Protein AF-A0A848LTY4-F1 (afdb_monomer_lite)

Secondary structure (DSSP, 8-state):
--HHHHHHHHHHHTSS-TTSTTTTBTTB----HHHHHHHHHHHHHHHHHHTSSS--HHHHHHHHHHHHHHHHHHTSTT-HHHHTT-S-HHHHHHHHHHHHHHHHHHHHHHHT--HHHHTTTS---

pLDDT: mean 94.86, std 8.05, range [42.72, 98.81]

Organism: NCBI:txid394095

Radius of gyration: 14.05 Å; chains: 1; bounding box: 31×25×38 Å

Foldseek 3Di:
DALVVLLVLLLQLLDLDCLHVLVCVVVPPADDVVNLVSNVVSLLNNLVQLLDPDHDPSSVVSLCSNLVVLCQQQPDDCHVCVVVVNDDPVRNVVSVLSSVLSVQLSVCSNVVVDNCRSCVSVDDD

Structure (mmCIF, N/CA/C/O backbone):
data_AF-A0A848LTY4-F1
#
_entry.id   AF-A0A848LTY4-F1
#
loop_
_atom_site.group_PDB
_atom_site.id
_atom_site.type_symbol
_atom_site.label_atom_id
_atom_site.label_alt_id
_atom_site.label_comp_id
_atom_site.label_asym_id
_atom_site.label_entity_id
_atom_site.label_seq_id
_atom_site.pdbx_PDB_ins_code
_atom_site.Cartn_x
_atom_site.Cartn_y
_atom_site.Cartn_z
_atom_site.occupancy
_atom_site.B_iso_or_equiv
_atom_site.auth_seq_id
_atom_site.auth_comp_id
_atom_site.auth_asym_id
_atom_site.auth_atom_id
_atom_site.pdbx_PDB_model_num
ATOM 1 N N . MET A 1 1 ? 1.637 8.140 13.873 1.00 94.00 1 MET A N 1
ATOM 2 C CA . MET A 1 1 ? 0.445 8.305 13.032 1.00 94.00 1 MET A CA 1
ATOM 3 C C . MET A 1 1 ? -0.729 7.741 13.805 1.00 94.00 1 MET A C 1
ATOM 5 O O . MET A 1 1 ? -0.613 6.615 14.281 1.00 94.00 1 MET A O 1
ATOM 9 N N . SER A 1 2 ? -1.774 8.538 14.030 1.00 98.25 2 SER A N 1
ATOM 10 C CA . SER A 1 2 ? -3.039 8.038 14.579 1.00 98.25 2 SER A CA 1
ATOM 11 C C . SER A 1 2 ? -3.744 7.132 13.559 1.00 98.25 2 SER A C 1
ATOM 13 O O . SER A 1 2 ? -3.403 7.182 12.374 1.00 98.25 2 SER A O 1
ATOM 15 N N . PRO A 1 3 ? -4.728 6.314 13.969 1.00 98.31 3 PRO A N 1
ATOM 16 C CA . PRO A 1 3 ? -5.482 5.501 13.019 1.00 98.31 3 PRO A CA 1
ATOM 17 C C . PRO A 1 3 ? -6.210 6.332 11.948 1.00 98.31 3 PRO A C 1
ATOM 19 O O . PRO A 1 3 ? -6.267 5.931 10.789 1.00 98.31 3 PRO A O 1
ATOM 22 N N . GLU A 1 4 ? -6.717 7.517 12.292 1.00 98.25 4 GLU A N 1
ATOM 23 C CA . GLU A 1 4 ? -7.386 8.422 11.349 1.00 98.25 4 GLU A CA 1
ATOM 24 C C . GLU A 1 4 ? -6.403 9.011 10.329 1.00 98.25 4 GLU A C 1
ATOM 26 O O . GLU A 1 4 ? -6.659 8.953 9.127 1.00 98.25 4 GLU A O 1
ATOM 31 N N . GLU A 1 5 ? -5.241 9.489 10.790 1.00 98.56 5 GLU A N 1
ATOM 32 C CA . GLU A 1 5 ? -4.144 9.927 9.914 1.00 98.56 5 GLU A CA 1
ATOM 33 C C . GLU A 1 5 ? -3.689 8.782 8.991 1.00 98.56 5 GLU A C 1
ATOM 35 O O . GLU A 1 5 ? -3.359 9.002 7.826 1.00 98.56 5 GLU A O 1
ATOM 40 N N . ALA A 1 6 ? -3.716 7.542 9.488 1.00 98.69 6 ALA A N 1
ATOM 41 C CA . ALA A 1 6 ? -3.388 6.353 8.713 1.00 98.69 6 ALA A CA 1
ATOM 42 C C . ALA A 1 6 ? -4.401 6.069 7.606 1.00 98.69 6 ALA A C 1
ATOM 44 O O . ALA A 1 6 ? -4.013 5.762 6.478 1.00 98.69 6 ALA A O 1
ATOM 45 N N . ALA A 1 7 ? -5.693 6.218 7.894 1.00 98.62 7 ALA A N 1
ATOM 46 C CA . ALA A 1 7 ? -6.737 6.072 6.891 1.00 98.62 7 ALA A CA 1
ATOM 47 C C . ALA A 1 7 ? -6.626 7.136 5.790 1.00 98.62 7 ALA A C 1
ATOM 49 O O . ALA A 1 7 ? -6.771 6.812 4.609 1.00 98.62 7 ALA A O 1
ATOM 50 N N . GLU A 1 8 ? -6.328 8.386 6.152 1.00 98.56 8 GLU A N 1
ATOM 51 C CA . GLU A 1 8 ? -6.043 9.450 5.183 1.00 98.56 8 GLU A CA 1
ATOM 52 C C . GLU A 1 8 ? -4.789 9.134 4.359 1.00 98.56 8 GLU A C 1
ATOM 54 O O . GLU A 1 8 ? -4.780 9.326 3.140 1.00 98.56 8 GLU A O 1
ATOM 59 N N . ARG A 1 9 ? -3.746 8.573 4.985 1.00 98.75 9 ARG A N 1
ATOM 60 C CA . ARG A 1 9 ? -2.518 8.186 4.285 1.00 98.75 9 ARG A CA 1
ATOM 61 C C . ARG A 1 9 ? -2.742 7.045 3.292 1.00 98.75 9 ARG A C 1
ATOM 63 O O . ARG A 1 9 ? -2.235 7.104 2.175 1.00 98.75 9 ARG A O 1
ATOM 70 N N . ILE A 1 10 ? -3.547 6.044 3.640 1.00 98.81 10 ILE A N 1
ATOM 71 C CA . ILE A 1 10 ? -3.951 4.974 2.713 1.00 98.81 10 ILE A CA 1
ATOM 72 C C . ILE A 1 10 ? -4.741 5.555 1.532 1.00 98.81 10 ILE A C 1
ATOM 74 O O . ILE A 1 10 ? -4.482 5.194 0.383 1.00 98.81 10 ILE A O 1
ATOM 78 N N . GLN A 1 11 ? -5.664 6.488 1.785 1.00 98.69 11 GLN A N 1
ATOM 79 C CA . GLN A 1 11 ? -6.404 7.175 0.720 1.00 98.69 11 GLN A CA 1
ATOM 80 C C . GLN A 1 11 ? -5.477 7.979 -0.198 1.00 98.69 11 GLN A C 1
ATOM 82 O O . GLN A 1 11 ? -5.634 7.916 -1.416 1.00 98.69 11 GLN A O 1
ATOM 87 N N . PHE A 1 12 ? -4.470 8.653 0.361 1.00 98.69 12 PHE A N 1
ATOM 88 C CA . PHE A 1 12 ? -3.415 9.300 -0.415 1.00 98.69 12 PHE A CA 1
ATOM 89 C C . PHE A 1 12 ? 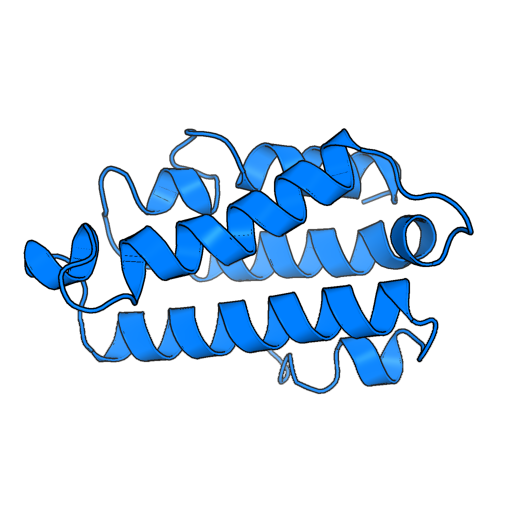-2.679 8.299 -1.318 1.00 98.69 12 PHE A C 1
ATOM 91 O O . PHE A 1 12 ? -2.504 8.567 -2.500 1.00 98.69 12 PHE A O 1
ATOM 98 N N . HIS A 1 13 ? -2.318 7.108 -0.825 1.00 98.75 13 HIS A N 1
ATOM 99 C CA . HIS A 1 13 ? -1.659 6.085 -1.650 1.00 98.75 13 HIS A CA 1
ATOM 100 C C . HIS A 1 13 ? -2.528 5.534 -2.793 1.00 98.75 13 HIS A C 1
ATOM 102 O O . HIS A 1 13 ? -1.980 5.000 -3.762 1.00 98.75 13 HIS A O 1
ATOM 108 N N . ALA A 1 14 ? -3.852 5.684 -2.709 1.00 98.50 14 ALA A N 1
ATOM 109 C CA . ALA A 1 14 ? -4.786 5.382 -3.791 1.00 98.50 14 ALA A CA 1
ATOM 110 C C . ALA A 1 14 ? -4.954 6.541 -4.804 1.00 98.50 14 ALA A C 1
ATOM 112 O O . ALA A 1 14 ? -5.668 6.389 -5.798 1.00 98.50 14 ALA A O 1
ATOM 113 N N . GLY A 1 15 ? -4.318 7.688 -4.558 1.00 97.62 15 GLY A N 1
ATOM 114 C CA . GLY A 1 15 ? -4.361 8.884 -5.394 1.00 97.62 15 GLY A CA 1
ATOM 115 C C . GLY A 1 15 ? -3.346 8.900 -6.550 1.00 97.62 15 GLY A C 1
ATOM 116 O O . GLY A 1 15 ? -2.535 7.978 -6.703 1.00 97.62 15 GLY A O 1
ATOM 117 N N . PRO A 1 16 ? -3.417 9.932 -7.415 1.00 96.38 16 PRO A N 1
ATOM 118 C CA . PRO A 1 16 ? -2.555 10.089 -8.588 1.00 96.38 16 PRO A CA 1
ATOM 119 C C . PRO A 1 16 ? -1.183 10.720 -8.296 1.00 96.38 16 PRO A C 1
ATOM 121 O O . PRO A 1 16 ? -0.380 10.852 -9.217 1.00 96.38 16 PRO A O 1
ATOM 124 N N . GLU A 1 17 ? -0.918 11.169 -7.071 1.00 97.50 17 GLU A N 1
ATOM 125 C CA . GLU A 1 17 ? 0.306 11.881 -6.705 1.00 97.50 17 GLU A CA 1
ATOM 126 C C . GLU A 1 17 ? 1.533 10.991 -6.905 1.00 97.50 17 GLU A C 1
ATOM 128 O O . GLU A 1 17 ? 1.534 9.827 -6.519 1.00 97.50 17 GLU A O 1
ATOM 133 N N . SER A 1 18 ? 2.617 11.520 -7.473 1.00 94.38 18 SER A N 1
ATOM 134 C CA . SER A 1 18 ? 3.813 10.717 -7.762 1.00 94.38 18 SER A CA 1
ATOM 135 C C . SER A 1 18 ? 4.367 10.003 -6.534 1.00 94.38 18 SER A C 1
ATOM 137 O O . SER A 1 18 ? 4.909 8.911 -6.667 1.00 94.38 18 SER A O 1
ATOM 139 N N . GLU A 1 19 ? 4.206 10.614 -5.361 1.00 96.44 19 GLU A N 1
ATOM 140 C CA . GLU A 1 19 ? 4.595 10.181 -4.026 1.00 96.44 19 GLU A CA 1
ATOM 141 C C . GLU A 1 19 ? 3.688 9.072 -3.459 1.00 96.44 19 GLU A C 1
ATOM 143 O O . GLU A 1 19 ? 4.104 8.377 -2.534 1.00 96.44 19 GLU A O 1
ATOM 148 N N . ALA A 1 20 ? 2.494 8.882 -4.025 1.00 98.12 20 ALA A N 1
ATOM 149 C CA . ALA A 1 20 ? 1.538 7.833 -3.688 1.00 98.12 20 ALA A CA 1
ATOM 150 C C . ALA A 1 20 ? 1.896 6.486 -4.341 1.00 98.12 20 ALA A C 1
ATOM 152 O O . ALA A 1 20 ? 2.644 6.418 -5.317 1.00 98.12 20 ALA A O 1
ATOM 153 N N . PHE A 1 21 ? 1.320 5.391 -3.831 1.00 98.56 21 PHE A N 1
ATOM 154 C CA . PHE A 1 21 ? 1.571 4.051 -4.374 1.00 98.56 21 PHE A CA 1
ATOM 155 C C . PHE A 1 21 ? 1.006 3.904 -5.790 1.00 98.56 21 PHE A C 1
ATOM 157 O O . PHE A 1 21 ? 1.721 3.490 -6.694 1.00 98.56 21 PHE A O 1
ATOM 164 N N . LEU A 1 22 ? -0.262 4.258 -6.017 1.00 98.12 22 LEU A N 1
ATOM 165 C CA . LEU A 1 22 ? -0.841 4.170 -7.359 1.00 98.12 22 LEU A CA 1
ATOM 166 C C . LEU A 1 22 ? -0.270 5.232 -8.302 1.00 98.12 22 LEU A C 1
ATOM 168 O O . LEU A 1 22 ? -0.040 4.941 -9.478 1.00 98.12 22 LEU A O 1
ATOM 172 N N . GLY A 1 23 ? 0.009 6.432 -7.795 1.00 97.44 23 GLY A N 1
ATOM 173 C CA . GLY A 1 23 ? 0.618 7.490 -8.592 1.00 97.44 23 GLY A CA 1
ATOM 174 C C . GLY A 1 23 ? 2.056 7.189 -9.030 1.00 97.44 23 GLY A C 1
ATOM 175 O O . GLY A 1 23 ? 2.403 7.504 -10.167 1.00 97.44 23 GLY A O 1
ATOM 176 N N . MET A 1 24 ? 2.874 6.468 -8.244 1.00 97.00 24 MET A N 1
ATOM 177 C CA . MET A 1 24 ? 4.225 6.074 -8.697 1.00 97.00 24 MET A CA 1
ATOM 178 C C . MET A 1 24 ? 4.207 5.114 -9.897 1.00 97.00 24 MET A C 1
ATOM 180 O O . MET A 1 24 ? 5.209 4.971 -10.598 1.00 97.00 24 MET A O 1
ATOM 184 N N . LEU A 1 25 ? 3.077 4.445 -10.148 1.00 96.62 25 LEU A N 1
ATOM 185 C CA . LEU A 1 25 ? 2.915 3.576 -11.310 1.00 96.62 25 LEU A CA 1
ATOM 186 C C . LEU A 1 25 ? 2.618 4.378 -12.591 1.00 96.62 25 LEU A C 1
ATOM 188 O O . LEU A 1 25 ? 2.618 3.792 -13.675 1.00 96.62 25 LEU A O 1
ATOM 192 N N . ARG A 1 26 ? 2.328 5.692 -12.502 1.00 90.75 26 ARG A N 1
ATOM 193 C CA . ARG A 1 26 ? 1.836 6.518 -13.624 1.00 90.75 26 ARG A CA 1
ATOM 194 C C . ARG A 1 26 ? 2.259 8.005 -13.535 1.00 90.75 26 ARG A C 1
ATOM 196 O O . ARG A 1 26 ? 1.550 8.790 -12.913 1.00 90.75 26 ARG A O 1
ATOM 203 N N . PRO A 1 27 ? 3.296 8.443 -14.281 1.00 91.44 27 PRO A N 1
ATOM 204 C CA . PRO A 1 27 ? 4.177 7.629 -15.119 1.00 91.44 27 PRO A CA 1
ATOM 205 C C . PRO A 1 27 ? 5.085 6.742 -14.265 1.00 91.44 27 PRO A C 1
ATOM 207 O O . PRO A 1 27 ? 5.516 7.141 -13.188 1.00 91.44 27 PRO A O 1
ATOM 210 N N . PHE A 1 28 ? 5.396 5.546 -14.763 1.00 95.94 28 PHE A N 1
ATOM 211 C CA . PHE A 1 28 ? 6.296 4.640 -14.058 1.00 95.94 28 PHE A CA 1
ATOM 212 C C . PHE A 1 28 ? 7.740 5.139 -14.135 1.00 95.94 28 PHE A C 1
ATOM 214 O O . PHE A 1 28 ? 8.274 5.337 -15.227 1.00 95.94 28 PHE A O 1
ATOM 221 N N . GLY A 1 29 ? 8.354 5.335 -12.968 1.00 93.75 29 GLY A N 1
ATOM 222 C CA . GLY A 1 29 ? 9.755 5.744 -12.813 1.00 93.75 29 GLY A CA 1
ATOM 223 C C . GLY A 1 29 ? 10.608 4.746 -12.027 1.00 93.75 29 GLY A C 1
ATOM 224 O O . GLY A 1 29 ? 11.723 5.086 -11.641 1.00 93.75 29 GLY A O 1
ATOM 225 N N . GLY A 1 30 ? 10.078 3.547 -11.772 1.00 95.44 30 GLY A N 1
ATOM 226 C CA . GLY A 1 30 ? 10.685 2.528 -10.920 1.00 95.44 30 GLY A CA 1
ATOM 227 C C . GLY A 1 30 ? 9.964 2.356 -9.581 1.00 95.44 30 GLY A C 1
ATOM 228 O O . GLY A 1 30 ? 9.281 3.263 -9.094 1.00 95.44 30 GLY A O 1
ATOM 229 N N . VAL A 1 31 ? 10.104 1.173 -8.980 1.00 96.75 31 VAL A N 1
ATOM 230 C CA . VAL A 1 31 ? 9.490 0.867 -7.676 1.00 96.75 31 VAL A CA 1
ATOM 231 C C . VAL A 1 31 ? 10.286 1.517 -6.546 1.00 96.75 31 VAL A C 1
ATOM 233 O O . VAL A 1 31 ? 11.454 1.202 -6.320 1.00 96.75 31 VAL A O 1
ATOM 236 N N . ARG A 1 32 ? 9.632 2.406 -5.795 1.00 97.06 32 ARG A N 1
ATOM 237 C CA . ARG A 1 32 ? 10.243 3.149 -4.687 1.00 97.06 32 ARG A CA 1
ATOM 238 C C . ARG A 1 32 ? 9.940 2.480 -3.351 1.00 97.06 32 ARG A C 1
ATOM 240 O O . ARG A 1 32 ? 8.793 2.460 -2.906 1.00 97.06 32 ARG A O 1
ATOM 247 N N . ARG A 1 33 ? 10.968 1.915 -2.709 1.00 96.38 33 ARG A N 1
ATOM 248 C CA . ARG A 1 33 ? 10.829 1.143 -1.457 1.00 96.38 33 ARG A CA 1
ATOM 249 C C . ARG A 1 33 ? 10.297 1.991 -0.307 1.00 96.38 33 ARG A C 1
ATOM 251 O O . ARG A 1 33 ? 9.540 1.487 0.512 1.00 96.38 33 ARG A O 1
ATOM 258 N N . GLU A 1 34 ? 10.632 3.276 -0.277 1.00 97.50 34 GLU A N 1
ATOM 259 C CA . GLU A 1 34 ? 10.122 4.219 0.713 1.00 97.50 34 GLU A CA 1
ATOM 260 C C . GLU A 1 34 ? 8.599 4.410 0.623 1.00 97.50 34 GLU A C 1
ATOM 262 O O . GLU A 1 34 ? 7.954 4.581 1.651 1.00 97.50 34 GLU A O 1
ATOM 267 N N . VAL A 1 35 ? 8.006 4.302 -0.574 1.00 98.31 35 VAL A N 1
ATOM 268 C CA . VAL A 1 35 ? 6.544 4.370 -0.766 1.00 98.31 35 VAL A CA 1
ATOM 269 C C . VAL A 1 35 ? 5.869 3.101 -0.258 1.00 98.31 35 VAL A C 1
ATOM 271 O O . VAL A 1 35 ? 4.793 3.174 0.329 1.00 98.31 35 VAL A O 1
ATOM 274 N N . LEU A 1 36 ? 6.499 1.941 -0.476 1.00 98.12 36 LEU A N 1
ATOM 275 C CA . LEU A 1 36 ? 6.000 0.660 0.029 1.00 98.12 36 LEU A CA 1
ATOM 276 C C . LEU A 1 36 ? 6.016 0.634 1.562 1.00 98.12 36 LEU A C 1
ATOM 278 O O . LEU A 1 36 ? 5.011 0.287 2.175 1.00 98.12 36 LEU A O 1
ATOM 282 N N . ALA A 1 37 ? 7.129 1.056 2.168 1.00 96.88 37 ALA A N 1
ATOM 283 C CA . ALA A 1 37 ? 7.290 1.105 3.619 1.00 96.88 37 ALA A CA 1
ATOM 284 C C . ALA A 1 37 ? 6.317 2.093 4.283 1.00 96.88 37 ALA A C 1
ATOM 286 O O . ALA A 1 37 ? 5.761 1.803 5.340 1.00 96.88 37 ALA A O 1
ATOM 287 N N . ASP A 1 38 ? 6.081 3.249 3.659 1.00 98.44 38 ASP A N 1
ATOM 288 C CA . ASP A 1 38 ? 5.119 4.237 4.150 1.00 98.44 38 ASP A CA 1
ATOM 289 C C . ASP A 1 38 ? 3.674 3.709 4.098 1.00 98.44 38 ASP A C 1
ATOM 291 O O . ASP A 1 38 ? 2.931 3.827 5.074 1.00 98.44 38 ASP A O 1
ATOM 295 N N . LEU A 1 39 ? 3.302 3.028 3.009 1.00 98.56 39 LEU A N 1
ATOM 296 C CA . LEU A 1 39 ? 1.992 2.393 2.878 1.00 98.56 39 LEU A CA 1
ATOM 297 C C . LEU A 1 39 ? 1.802 1.225 3.864 1.00 98.56 39 LEU A C 1
ATOM 299 O O . LEU A 1 39 ? 0.731 1.094 4.458 1.00 98.56 39 LEU A O 1
ATOM 303 N N . GLU A 1 40 ? 2.824 0.395 4.080 1.00 97.75 40 GLU A N 1
ATOM 304 C CA . GLU A 1 40 ? 2.795 -0.636 5.127 1.00 97.75 40 GLU A CA 1
ATOM 305 C C . GLU A 1 40 ? 2.618 -0.005 6.516 1.00 97.75 40 GLU A C 1
ATOM 307 O O . GLU A 1 40 ? 1.761 -0.434 7.291 1.00 97.75 40 GLU A O 1
ATOM 312 N N . GLY A 1 41 ? 3.384 1.046 6.824 1.00 97.94 41 GLY A N 1
ATOM 313 C CA . GLY A 1 41 ? 3.273 1.783 8.081 1.00 97.94 41 GLY A CA 1
ATOM 314 C C . GLY A 1 41 ? 1.877 2.372 8.295 1.00 97.94 41 GLY A C 1
ATOM 315 O O . GLY A 1 41 ? 1.348 2.325 9.408 1.00 97.94 41 GLY A O 1
ATOM 316 N N . ALA A 1 42 ? 1.248 2.868 7.227 1.00 98.62 42 ALA A N 1
ATOM 317 C CA . ALA A 1 42 ? -0.138 3.317 7.247 1.00 98.62 42 ALA A CA 1
ATOM 318 C C . ALA A 1 42 ? -1.112 2.162 7.518 1.00 98.62 42 ALA A C 1
ATOM 320 O O . ALA A 1 42 ? -1.984 2.294 8.372 1.00 98.62 42 ALA A O 1
ATOM 321 N N . LEU A 1 43 ? -0.939 0.998 6.887 1.00 98.50 43 LEU A N 1
ATOM 322 C CA . LEU A 1 43 ? -1.788 -0.162 7.171 1.00 98.50 43 LEU A CA 1
ATOM 323 C C . LEU A 1 43 ? -1.671 -0.625 8.632 1.00 98.50 43 LEU A C 1
ATOM 325 O O . LEU A 1 43 ? -2.691 -0.876 9.271 1.00 98.50 43 LEU A O 1
ATOM 329 N N . ARG A 1 44 ? -0.450 -0.669 9.183 1.00 97.88 44 ARG A N 1
ATOM 330 C CA . ARG A 1 44 ? -0.206 -0.997 10.600 1.00 97.88 44 ARG A CA 1
ATOM 331 C C . ARG A 1 44 ? -0.923 -0.029 11.535 1.00 97.88 44 ARG A C 1
ATOM 333 O O . ARG A 1 44 ? -1.645 -0.456 12.427 1.00 97.88 44 ARG A O 1
ATOM 340 N N . ALA A 1 45 ? -0.782 1.276 11.310 1.00 98.31 45 ALA A N 1
ATOM 341 C CA . ALA A 1 45 ? -1.442 2.280 12.143 1.00 98.31 45 ALA A CA 1
ATOM 342 C C . ALA A 1 45 ? -2.978 2.279 11.990 1.00 98.31 45 ALA A C 1
ATOM 344 O O . ALA A 1 45 ? -3.683 2.634 12.934 1.00 98.31 45 ALA A O 1
ATOM 345 N N . ALA A 1 46 ? -3.500 1.856 10.834 1.00 98.25 46 ALA A N 1
ATOM 346 C CA . ALA A 1 46 ? -4.933 1.737 10.568 1.00 98.25 46 ALA A CA 1
ATOM 347 C C . ALA A 1 46 ? -5.568 0.442 11.112 1.00 98.25 46 ALA A C 1
ATOM 349 O O . ALA A 1 46 ? -6.794 0.316 11.064 1.00 98.25 46 ALA A O 1
ATOM 350 N N . ALA A 1 47 ? -4.786 -0.505 11.647 1.00 97.81 47 ALA A N 1
ATOM 351 C CA . ALA A 1 47 ? -5.292 -1.782 12.158 1.00 97.81 47 ALA A CA 1
ATOM 352 C C . ALA A 1 47 ? -6.493 -1.644 13.123 1.00 97.81 47 ALA A C 1
ATOM 354 O O . ALA A 1 47 ? -7.498 -2.328 12.896 1.00 97.81 47 ALA A O 1
ATOM 355 N N . PRO A 1 48 ? -6.502 -0.702 14.094 1.00 97.62 48 PRO A N 1
ATOM 356 C CA . PRO A 1 48 ? -7.646 -0.518 14.988 1.00 97.62 48 PRO A CA 1
ATOM 357 C C . PRO A 1 48 ? -8.939 -0.075 14.291 1.00 97.62 48 PRO A C 1
ATOM 359 O O . PRO A 1 48 ? -10.013 -0.245 14.860 1.00 97.62 48 PRO A O 1
ATOM 362 N N . LEU A 1 49 ? -8.867 0.523 13.093 1.00 97.88 49 LEU A N 1
ATOM 363 C CA . LEU A 1 49 ? -10.050 0.886 12.301 1.00 97.88 49 LEU A CA 1
ATOM 364 C C . LEU A 1 49 ? -10.603 -0.314 11.530 1.00 97.88 49 LEU A C 1
ATOM 366 O O . LEU A 1 49 ? -11.815 -0.439 11.381 1.00 97.88 49 LEU A O 1
ATOM 370 N N . LEU A 1 50 ? -9.725 -1.197 11.051 1.00 97.69 50 LEU A N 1
ATOM 371 C CA . LEU A 1 50 ? -10.107 -2.373 10.265 1.00 97.69 50 LEU A CA 1
ATOM 372 C C . LEU A 1 50 ? -10.690 -3.500 11.121 1.00 97.69 50 LEU A C 1
ATOM 374 O O . LEU A 1 50 ? -11.472 -4.296 10.619 1.00 97.69 50 LEU A O 1
ATOM 378 N N . GLN A 1 51 ? -10.370 -3.522 12.414 1.00 95.88 51 GLN A N 1
ATOM 379 C CA . GLN A 1 51 ? -10.915 -4.478 13.384 1.00 95.88 51 GLN A CA 1
ATOM 380 C C . GLN A 1 51 ? -12.276 -4.053 13.968 1.00 95.88 51 GLN A C 1
ATOM 382 O O . GLN A 1 51 ? -12.834 -4.740 14.826 1.00 95.88 51 GLN A O 1
ATOM 387 N N . GLN A 1 52 ? -12.821 -2.907 13.550 1.00 95.31 52 GLN A N 1
ATOM 388 C CA . GLN A 1 52 ? -14.136 -2.456 14.002 1.00 95.31 52 GLN A CA 1
ATOM 389 C C . GLN A 1 52 ? -15.257 -3.232 13.298 1.00 95.31 52 GLN A C 1
ATOM 391 O O . GLN A 1 52 ? -15.097 -3.653 12.154 1.00 95.31 52 GLN A O 1
ATOM 396 N N . PRO A 1 53 ? -16.454 -3.345 13.909 1.00 95.12 53 PRO A N 1
ATOM 397 C CA . PRO A 1 53 ? -17.605 -3.986 13.265 1.00 95.12 53 PRO A CA 1
ATOM 398 C C . PRO A 1 53 ? -18.035 -3.338 11.940 1.00 95.12 53 PRO A C 1
ATOM 400 O O . PRO A 1 53 ? -18.786 -3.936 11.171 1.00 95.12 53 PRO A O 1
ATOM 403 N N . GLN A 1 54 ? -17.632 -2.089 11.705 1.00 95.88 54 GLN A N 1
ATOM 404 C CA . GLN A 1 54 ? -17.885 -1.350 10.477 1.00 95.88 54 GLN A CA 1
ATOM 405 C C . GLN A 1 54 ? -16.601 -0.647 10.058 1.00 95.88 54 GLN A C 1
ATOM 4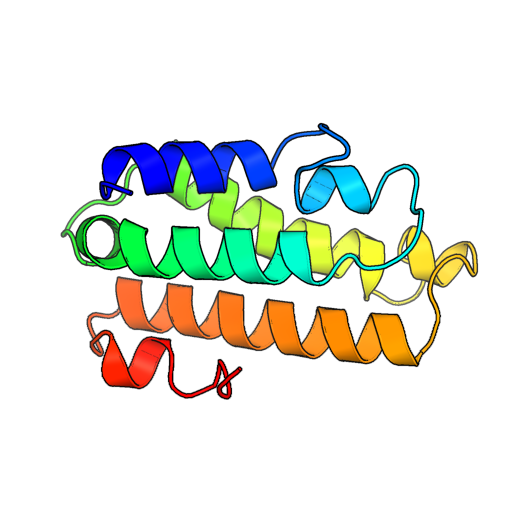07 O O . GLN A 1 54 ? -15.977 0.033 10.867 1.00 95.88 54 GLN A O 1
ATOM 412 N N . VAL A 1 55 ? -16.258 -0.773 8.780 1.00 97.00 55 VAL A N 1
ATOM 413 C CA . VAL A 1 55 ? -15.133 -0.067 8.168 1.00 97.00 55 VAL A CA 1
ATOM 414 C C . VAL A 1 55 ? -15.682 1.036 7.277 1.00 97.00 55 VAL A C 1
ATOM 416 O O . VAL A 1 55 ? -16.649 0.837 6.536 1.00 97.00 55 VAL A O 1
ATOM 419 N N . GLU A 1 56 ? -15.068 2.213 7.356 1.00 97.69 56 GLU A N 1
ATOM 420 C CA . GLU A 1 56 ? -15.429 3.348 6.515 1.00 97.69 56 GLU A CA 1
ATOM 421 C C . GLU A 1 56 ? -15.249 2.988 5.026 1.00 97.69 56 GLU A C 1
ATOM 423 O O . GLU A 1 56 ? -14.285 2.332 4.618 1.00 97.69 56 GLU A O 1
ATOM 428 N N . ARG A 1 57 ? -16.219 3.381 4.195 1.00 98.1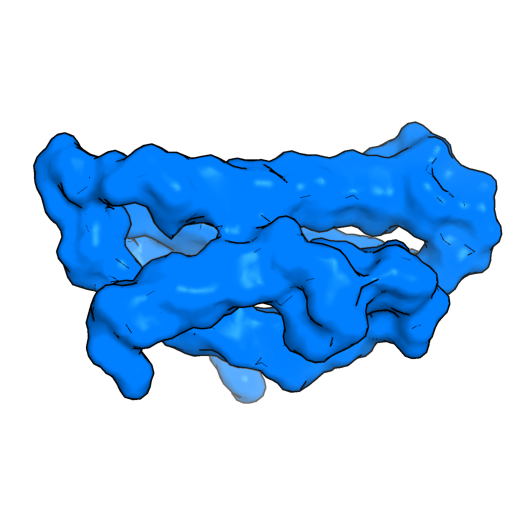2 57 ARG A N 1
ATOM 429 C CA . ARG A 1 57 ? -16.291 2.983 2.785 1.00 98.12 57 ARG A CA 1
ATOM 430 C C . ARG A 1 57 ? -15.119 3.529 1.969 1.00 98.12 57 ARG A C 1
ATOM 432 O O . ARG A 1 57 ? -14.642 2.826 1.081 1.00 98.12 57 ARG A O 1
ATOM 439 N N . GLY A 1 58 ? -14.701 4.765 2.214 1.00 98.25 58 GLY A N 1
ATOM 440 C CA . GLY A 1 58 ? -13.542 5.400 1.593 1.00 98.25 58 GLY A CA 1
ATOM 441 C C . GLY A 1 58 ? -12.244 4.661 1.906 1.00 98.25 58 GLY A C 1
ATOM 442 O O . GLY A 1 58 ? -11.518 4.318 0.974 1.00 98.25 58 GLY A O 1
ATOM 443 N N . LEU A 1 59 ? -12.005 4.313 3.175 1.00 98.56 59 LEU A N 1
ATOM 444 C CA . LEU A 1 59 ? -10.869 3.475 3.577 1.00 98.56 59 LEU A CA 1
ATOM 445 C C . LEU A 1 59 ? -10.883 2.124 2.847 1.00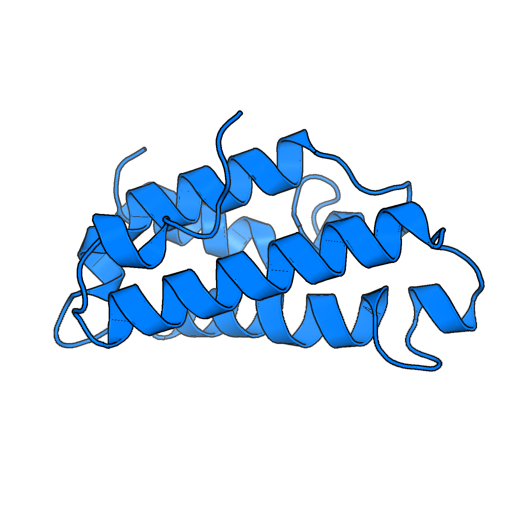 98.56 59 LEU A C 1
ATOM 447 O O . LEU A 1 59 ? -9.897 1.759 2.205 1.00 98.56 59 LEU A O 1
ATOM 451 N N . MET A 1 60 ? -12.011 1.408 2.868 1.00 98.44 60 MET A N 1
ATOM 452 C CA . MET A 1 60 ? -12.111 0.119 2.176 1.00 98.44 60 MET A CA 1
ATOM 453 C C . MET A 1 60 ? -11.936 0.260 0.655 1.00 98.44 60 MET A C 1
ATOM 455 O O . MET A 1 60 ? -11.287 -0.566 0.013 1.00 98.44 60 MET A O 1
ATOM 459 N N . GLY A 1 61 ? -12.479 1.327 0.068 1.00 98.81 61 GLY A N 1
ATOM 460 C CA . GLY A 1 61 ? -12.313 1.650 -1.346 1.00 98.81 61 GLY A CA 1
ATOM 461 C C . GLY A 1 61 ? -10.853 1.900 -1.725 1.00 98.81 61 GLY A C 1
ATOM 462 O O . GLY A 1 61 ? -10.407 1.399 -2.755 1.00 98.81 61 GLY A O 1
ATOM 463 N N . ALA A 1 62 ? -10.099 2.613 -0.887 1.00 98.81 62 ALA A N 1
ATOM 464 C CA . ALA A 1 62 ? -8.676 2.864 -1.098 1.00 98.81 62 ALA A CA 1
ATOM 465 C C . ALA A 1 62 ? -7.841 1.578 -1.007 1.00 98.81 62 ALA A C 1
ATOM 467 O O . ALA A 1 62 ? -7.024 1.322 -1.892 1.00 98.81 62 ALA A O 1
ATOM 468 N N . LEU A 1 63 ? -8.096 0.725 -0.006 1.00 98.81 63 LEU A N 1
ATOM 469 C CA . LEU A 1 63 ? -7.438 -0.582 0.120 1.00 98.81 63 LEU A CA 1
ATOM 470 C C . LEU A 1 63 ? -7.684 -1.456 -1.117 1.00 98.81 63 LEU A C 1
ATOM 472 O O . LEU A 1 63 ? -6.745 -2.001 -1.699 1.00 98.81 63 LEU A O 1
ATOM 476 N N . LEU A 1 64 ? -8.941 -1.539 -1.567 1.00 98.56 64 LEU A N 1
ATOM 477 C CA . LEU A 1 64 ? -9.298 -2.269 -2.784 1.00 98.56 64 LEU A CA 1
ATOM 478 C C . LEU A 1 64 ? -8.650 -1.667 -4.031 1.00 98.56 64 LEU A C 1
ATOM 480 O O . LEU A 1 64 ? -8.192 -2.421 -4.884 1.00 98.56 64 LEU A O 1
ATOM 484 N N . ALA A 1 65 ? -8.594 -0.339 -4.150 1.00 98.62 65 ALA A N 1
ATOM 485 C CA . ALA A 1 65 ? -7.952 0.328 -5.278 1.00 98.62 65 ALA A CA 1
ATOM 486 C C . ALA A 1 65 ? -6.458 -0.008 -5.346 1.00 98.62 65 ALA A C 1
ATOM 488 O O . ALA A 1 65 ? -5.981 -0.401 -6.407 1.00 98.62 65 ALA A O 1
ATOM 489 N N . ILE A 1 66 ? -5.741 0.073 -4.223 1.00 98.75 66 ILE A N 1
ATOM 490 C CA . ILE A 1 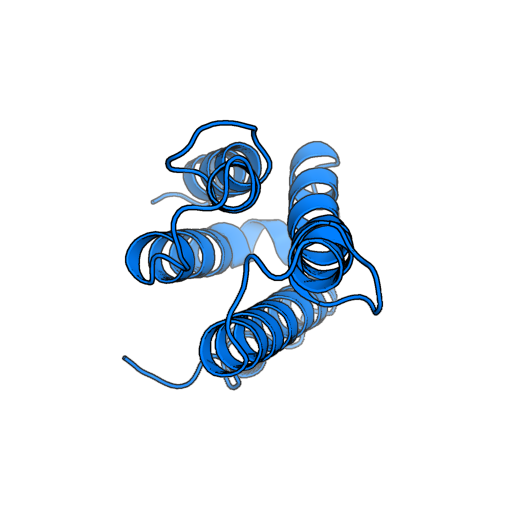66 ? -4.318 -0.282 -4.123 1.00 98.75 66 ILE A CA 1
ATOM 491 C C . ILE A 1 66 ? -4.089 -1.729 -4.572 1.00 98.75 66 ILE A C 1
ATOM 493 O O . ILE A 1 66 ? -3.260 -1.977 -5.448 1.00 98.75 66 ILE A O 1
ATOM 497 N N . ILE A 1 67 ? -4.865 -2.674 -4.032 1.00 98.56 67 ILE A N 1
ATOM 498 C CA . ILE A 1 67 ? -4.731 -4.102 -4.350 1.00 98.56 67 ILE A CA 1
ATOM 499 C C . ILE A 1 67 ? -5.083 -4.367 -5.818 1.00 98.56 67 ILE A C 1
ATOM 501 O O . ILE A 1 67 ? -4.311 -4.980 -6.554 1.00 98.56 67 ILE A O 1
ATOM 505 N N . HIS A 1 68 ? -6.258 -3.923 -6.260 1.00 98.12 68 HIS A N 1
ATOM 506 C CA . HIS A 1 68 ? -6.778 -4.246 -7.583 1.00 98.12 68 HIS A CA 1
ATOM 507 C C . HIS A 1 68 ? -5.999 -3.536 -8.692 1.00 98.12 68 HIS A C 1
ATOM 509 O O . HIS A 1 68 ? -5.516 -4.188 -9.617 1.00 98.12 68 HIS A O 1
ATOM 515 N N . LEU A 1 69 ? -5.839 -2.213 -8.594 1.00 97.81 69 LEU A N 1
ATOM 516 C CA . LEU A 1 69 ? -5.167 -1.424 -9.625 1.00 97.81 69 LEU A CA 1
ATOM 517 C C . LEU A 1 69 ? -3.659 -1.662 -9.619 1.00 97.81 69 LEU A C 1
ATOM 519 O O . LEU A 1 69 ? -3.072 -1.748 -10.694 1.00 97.81 69 LEU A O 1
ATOM 523 N N . GLY A 1 70 ? -3.043 -1.861 -8.447 1.00 97.06 70 GLY A N 1
ATOM 524 C CA . GLY A 1 70 ? -1.638 -2.256 -8.355 1.00 97.06 70 GLY A CA 1
ATOM 525 C C . GLY A 1 70 ? -1.355 -3.524 -9.165 1.00 97.06 70 GLY A C 1
ATOM 526 O O . GLY A 1 70 ? -0.448 -3.536 -9.997 1.00 97.06 70 GLY A O 1
ATOM 527 N N . ARG A 1 71 ? -2.188 -4.564 -9.011 1.00 96.88 71 ARG A N 1
ATOM 528 C CA . ARG A 1 71 ? -2.059 -5.810 -9.789 1.00 96.88 71 ARG A CA 1
ATOM 529 C C . ARG A 1 71 ? -2.375 -5.602 -11.271 1.00 96.88 71 ARG A C 1
ATOM 531 O O . ARG A 1 71 ? -1.573 -5.998 -12.112 1.00 96.88 71 ARG A O 1
ATOM 538 N N . ALA A 1 72 ? -3.496 -4.956 -11.594 1.00 96.12 72 ALA A N 1
ATOM 539 C CA . ALA A 1 72 ? -3.933 -4.750 -12.977 1.00 96.12 72 ALA A CA 1
ATOM 540 C C . ALA A 1 72 ? -2.935 -3.923 -13.805 1.00 96.12 72 ALA A C 1
ATOM 542 O O . ALA A 1 72 ? -2.758 -4.145 -15.003 1.00 96.12 72 ALA A O 1
ATOM 543 N N . TRP A 1 73 ? -2.268 -2.949 -13.184 1.00 95.19 73 TRP A N 1
ATOM 544 C CA . TRP A 1 73 ? -1.317 -2.092 -13.885 1.00 95.19 73 TRP A CA 1
ATOM 545 C C . TRP A 1 73 ? 0.079 -2.698 -13.946 1.00 95.19 73 TRP A C 1
ATOM 547 O O . TRP A 1 73 ? 0.706 -2.622 -15.003 1.00 95.19 73 TRP A O 1
ATOM 557 N N . ALA A 1 74 ? 0.567 -3.283 -12.849 1.00 93.75 74 ALA A N 1
ATOM 558 C CA . ALA A 1 74 ? 1.956 -3.724 -12.755 1.00 93.75 74 ALA A CA 1
ATOM 559 C C . ALA A 1 74 ? 2.186 -5.204 -13.096 1.00 93.75 74 ALA A C 1
ATOM 561 O O . ALA A 1 74 ? 3.265 -5.530 -13.585 1.00 93.75 74 ALA A O 1
ATOM 562 N N . LEU A 1 75 ? 1.214 -6.089 -12.839 1.00 94.19 75 LEU A N 1
ATOM 563 C CA . LEU A 1 75 ? 1.451 -7.540 -12.773 1.00 94.19 75 LEU A CA 1
ATOM 564 C C . LEU A 1 75 ? 0.623 -8.374 -13.756 1.00 94.19 75 LEU A C 1
ATOM 566 O O . LEU A 1 75 ? 1.044 -9.472 -14.117 1.00 94.19 75 LEU A O 1
ATOM 570 N N . GLU A 1 76 ? -0.560 -7.911 -14.167 1.00 93.75 76 GLU A N 1
ATOM 571 C CA . GLU A 1 76 ? -1.383 -8.683 -15.102 1.00 93.75 76 GLU A CA 1
ATOM 572 C C . GLU A 1 76 ? -0.699 -8.842 -16.470 1.00 93.75 76 GLU A C 1
ATOM 574 O O . GLU A 1 76 ? -0.104 -7.883 -16.974 1.00 93.75 76 GLU A O 1
ATOM 579 N N . PRO A 1 77 ? -0.809 -10.026 -17.108 1.00 88.81 77 PRO A N 1
ATOM 580 C CA . PRO A 1 77 ? -0.333 -10.236 -18.466 1.00 88.81 77 PRO A CA 1
ATOM 581 C C . PRO A 1 77 ? -0.894 -9.197 -19.444 1.00 88.81 77 PRO A C 1
ATOM 583 O O . PRO A 1 77 ? -2.103 -9.120 -19.644 1.00 88.81 77 PRO A O 1
ATOM 586 N N . GLY A 1 78 ? -0.026 -8.392 -20.060 1.00 85.38 78 GLY A N 1
ATOM 587 C CA . GLY A 1 78 ? -0.445 -7.303 -20.954 1.00 85.38 78 GLY A CA 1
ATOM 588 C C . GLY A 1 78 ? -1.044 -6.079 -20.244 1.00 85.38 78 GLY A C 1
ATOM 589 O O . GLY A 1 78 ? -1.510 -5.156 -20.913 1.00 85.38 78 GLY A O 1
ATOM 590 N N . GLY A 1 79 ? -0.999 -6.042 -18.909 1.00 86.94 79 GLY A N 1
ATOM 591 C CA . GLY A 1 79 ? -1.297 -4.864 -18.101 1.00 86.94 79 GLY A CA 1
ATOM 592 C C . GLY A 1 79 ? -0.369 -3.699 -18.445 1.00 86.94 79 GLY A C 1
ATOM 593 O O . GLY A 1 79 ? 0.671 -3.871 -19.080 1.00 86.94 79 GLY A O 1
ATOM 594 N N . MET A 1 80 ? -0.744 -2.488 -18.043 1.00 92.44 80 MET A N 1
ATOM 595 C CA . MET A 1 80 ? -0.121 -1.247 -18.521 1.00 92.44 80 MET A CA 1
ATOM 596 C C . MET A 1 80 ? 1.417 -1.239 -18.447 1.00 92.44 80 MET A C 1
ATOM 598 O O . MET A 1 80 ? 2.052 -0.815 -19.409 1.00 92.44 80 MET A O 1
ATOM 602 N N . LEU A 1 81 ? 2.035 -1.695 -17.354 1.00 94.00 81 LEU A N 1
ATOM 603 C CA . LEU A 1 81 ? 3.496 -1.680 -17.226 1.00 94.00 81 LEU A CA 1
ATOM 604 C C . LEU A 1 81 ? 4.154 -2.852 -17.948 1.00 94.00 81 LEU A C 1
ATOM 606 O O . LEU A 1 81 ? 5.148 -2.661 -18.650 1.00 94.00 81 LEU A O 1
ATOM 610 N N . GLN A 1 82 ? 3.589 -4.050 -17.812 1.00 90.75 82 GLN A N 1
ATOM 611 C CA . GLN A 1 82 ? 4.154 -5.249 -18.422 1.00 90.75 82 GLN A CA 1
ATOM 612 C C . GLN A 1 82 ? 4.029 -5.212 -19.954 1.00 90.75 82 GLN A C 1
ATOM 614 O O . GLN A 1 82 ? 5.000 -5.461 -20.665 1.00 90.75 82 GLN A O 1
ATOM 619 N N . GLY A 1 83 ? 2.857 -4.829 -20.467 1.00 89.44 83 GLY A N 1
ATOM 620 C CA . GLY A 1 83 ? 2.558 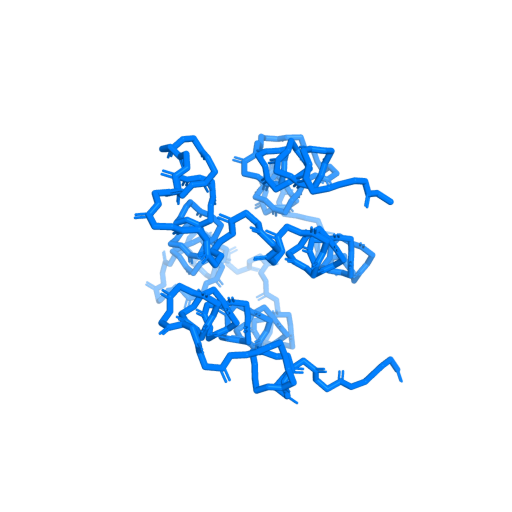-4.732 -21.896 1.00 89.44 83 GLY A CA 1
ATOM 621 C C . GLY A 1 83 ? 3.333 -3.632 -22.622 1.00 89.44 83 GLY A C 1
ATOM 622 O O . GLY A 1 83 ? 3.569 -3.752 -23.819 1.00 89.44 83 GLY A O 1
ATOM 623 N N . ASN A 1 84 ? 3.773 -2.590 -21.908 1.00 91.56 84 ASN A N 1
ATOM 624 C CA . ASN A 1 84 ? 4.648 -1.548 -22.456 1.00 91.56 84 ASN A CA 1
ATOM 625 C C . ASN A 1 84 ? 6.137 -1.775 -22.138 1.00 91.56 84 ASN A C 1
ATOM 627 O O . ASN A 1 84 ? 6.950 -0.899 -22.421 1.00 91.56 84 ASN A O 1
ATOM 631 N N . HIS A 1 85 ? 6.507 -2.922 -21.554 1.00 91.75 85 HIS A N 1
ATOM 632 C CA . HIS A 1 85 ? 7.885 -3.250 -21.163 1.00 91.75 85 HIS A CA 1
ATOM 633 C C . HIS A 1 85 ? 8.544 -2.195 -20.252 1.00 91.75 85 HIS A C 1
ATOM 635 O O . HIS A 1 85 ? 9.741 -1.936 -20.356 1.00 91.75 85 HIS A O 1
ATOM 641 N N . LEU A 1 86 ? 7.755 -1.574 -19.368 1.00 95.88 86 LEU A N 1
ATOM 642 C CA . LEU A 1 86 ? 8.216 -0.501 -18.480 1.00 95.88 86 LEU A CA 1
ATOM 643 C C . LEU A 1 86 ? 8.784 -1.014 -17.153 1.00 95.88 86 LEU A C 1
ATOM 645 O O . LEU A 1 86 ? 9.555 -0.298 -16.528 1.00 95.88 86 LEU A O 1
ATOM 649 N N . ILE A 1 87 ? 8.404 -2.221 -16.725 1.00 96.12 87 ILE A N 1
ATOM 650 C CA . ILE A 1 87 ? 8.757 -2.793 -15.420 1.00 96.12 87 ILE A CA 1
ATOM 651 C C . ILE A 1 87 ? 9.642 -4.034 -15.573 1.00 96.12 87 ILE A C 1
ATOM 653 O O . ILE A 1 87 ? 9.364 -4.919 -16.388 1.00 96.12 87 ILE A O 1
ATOM 657 N N . SER A 1 88 ? 10.709 -4.115 -14.779 1.00 95.94 88 SER A N 1
ATOM 658 C CA . SER A 1 88 ? 11.610 -5.273 -14.770 1.00 95.94 88 SER A CA 1
ATOM 659 C C . SER A 1 88 ? 10.990 -6.496 -14.078 1.00 95.94 88 SER A C 1
ATOM 661 O O . SER A 1 88 ? 9.976 -6.398 -13.388 1.00 95.94 88 SER A O 1
ATOM 663 N N . ALA A 1 89 ? 11.587 -7.678 -14.263 1.00 95.06 89 ALA A N 1
ATOM 664 C CA . ALA A 1 89 ? 11.150 -8.891 -13.565 1.00 95.06 89 ALA A CA 1
ATOM 665 C C . ALA A 1 89 ? 11.346 -8.785 -12.040 1.00 95.06 89 ALA A C 1
ATOM 667 O O . ALA A 1 89 ? 10.481 -9.215 -11.285 1.00 95.06 89 ALA A O 1
ATOM 668 N N . GLU A 1 90 ? 12.440 -8.158 -11.598 1.00 95.94 90 GLU A N 1
ATOM 669 C CA . GLU A 1 90 ? 12.729 -7.921 -10.178 1.00 95.94 90 GLU A CA 1
ATOM 670 C C . GLU A 1 90 ? 11.681 -6.998 -9.539 1.00 95.94 90 GLU A C 1
ATOM 672 O O . GLU A 1 90 ? 11.166 -7.275 -8.459 1.00 95.94 90 GLU A O 1
ATOM 677 N N . GLU A 1 91 ? 11.299 -5.924 -10.231 1.00 96.56 91 GLU A N 1
ATOM 678 C CA . GLU A 1 91 ? 10.257 -5.013 -9.753 1.00 96.56 91 GLU A CA 1
ATOM 679 C C . GLU A 1 91 ? 8.864 -5.655 -9.755 1.00 96.56 91 GLU A C 1
ATOM 681 O O . GLU A 1 91 ? 8.064 -5.377 -8.861 1.00 96.56 91 GLU A O 1
ATOM 686 N N . GLN A 1 92 ? 8.572 -6.531 -10.724 1.00 95.88 92 GLN A N 1
ATOM 687 C CA . GLN A 1 92 ? 7.343 -7.331 -10.728 1.00 95.88 92 GLN A CA 1
ATOM 688 C C . GLN A 1 92 ? 7.291 -8.272 -9.523 1.00 95.88 92 GLN A C 1
ATOM 690 O O . GLN A 1 92 ? 6.261 -8.346 -8.858 1.00 95.88 92 GLN A O 1
ATOM 695 N N . GLU A 1 93 ? 8.387 -8.968 -9.218 1.00 95.62 93 GLU A N 1
ATOM 696 C CA . GLU A 1 93 ? 8.475 -9.857 -8.058 1.00 95.62 93 GLU A CA 1
ATOM 697 C C . GLU A 1 93 ? 8.310 -9.077 -6.748 1.00 95.62 93 GLU A C 1
ATOM 699 O O . GLU A 1 93 ? 7.489 -9.454 -5.909 1.00 95.62 93 GLU A O 1
ATOM 704 N N . LEU A 1 94 ? 8.991 -7.933 -6.618 1.00 95.94 94 LEU A N 1
ATOM 705 C CA . LEU A 1 94 ? 8.865 -7.041 -5.466 1.00 95.94 94 LEU A CA 1
ATOM 706 C C . LEU A 1 94 ? 7.421 -6.559 -5.261 1.00 95.94 94 LEU A C 1
ATOM 708 O O . LEU A 1 94 ? 6.888 -6.669 -4.157 1.00 95.94 94 LEU A O 1
ATOM 712 N N . LEU A 1 95 ? 6.770 -6.039 -6.309 1.00 96.75 95 LEU A N 1
ATOM 713 C CA . LEU A 1 95 ? 5.382 -5.576 -6.216 1.00 96.75 95 LEU A CA 1
ATOM 714 C C . LEU A 1 95 ? 4.404 -6.724 -5.977 1.00 96.75 95 LEU A C 1
ATOM 716 O O . LEU A 1 95 ? 3.435 -6.547 -5.244 1.00 96.75 95 LEU A O 1
ATOM 720 N N . SER A 1 96 ? 4.641 -7.891 -6.579 1.00 96.69 96 SER A N 1
ATOM 721 C CA . SER A 1 96 ? 3.810 -9.075 -6.370 1.00 96.69 96 SER A CA 1
ATOM 722 C C . SER A 1 96 ? 3.868 -9.546 -4.923 1.00 96.69 96 SER A C 1
ATOM 724 O O . SER A 1 96 ? 2.816 -9.801 -4.339 1.00 96.69 96 SER A O 1
ATOM 726 N N . GLY A 1 97 ? 5.066 -9.622 -4.338 1.00 96.75 97 GLY A N 1
ATOM 727 C CA . GLY A 1 97 ? 5.245 -9.950 -2.925 1.00 96.75 97 GLY A CA 1
ATOM 728 C C . GLY A 1 97 ? 4.568 -8.921 -2.024 1.00 96.75 97 GLY A C 1
ATOM 729 O O . GLY A 1 97 ? 3.723 -9.281 -1.211 1.00 96.75 97 GLY A O 1
ATOM 730 N N . PHE A 1 98 ? 4.841 -7.631 -2.241 1.00 97.50 98 PHE A N 1
ATOM 731 C CA . PHE A 1 98 ? 4.238 -6.557 -1.450 1.00 97.50 98 PHE A CA 1
ATOM 732 C C . PHE A 1 98 ? 2.704 -6.567 -1.507 1.00 97.50 98 PHE A C 1
ATOM 734 O O . PHE A 1 98 ? 2.047 -6.519 -0.472 1.00 97.50 98 PHE A O 1
ATOM 741 N N . LEU A 1 99 ? 2.109 -6.655 -2.702 1.00 97.81 99 LEU A N 1
ATOM 742 C CA . LEU A 1 99 ? 0.652 -6.665 -2.865 1.00 97.81 99 LEU A CA 1
ATOM 743 C C . LEU A 1 99 ? 0.009 -7.931 -2.291 1.00 97.81 99 LEU A C 1
ATOM 745 O O . LEU A 1 99 ? -1.141 -7.873 -1.857 1.00 97.81 99 LEU A O 1
ATOM 749 N N . HIS A 1 100 ? 0.728 -9.057 -2.283 1.00 97.31 100 HIS A N 1
ATOM 750 C CA . HIS A 1 100 ? 0.282 -10.274 -1.613 1.00 97.31 100 HIS A CA 1
ATOM 751 C C . HIS A 1 100 ? 0.221 -10.075 -0.096 1.00 97.31 100 HIS A C 1
ATOM 753 O O . HIS A 1 100 ? -0.863 -10.211 0.471 1.00 97.31 100 HIS A O 1
ATOM 759 N N . SER A 1 101 ? 1.329 -9.666 0.533 1.00 97.31 101 SER A N 1
ATOM 760 C CA . SER A 1 101 ? 1.385 -9.416 1.980 1.00 97.31 101 SER A CA 1
ATOM 761 C C . SER A 1 101 ? 0.392 -8.329 2.400 1.00 97.31 101 SER A C 1
ATOM 763 O O . SER A 1 101 ? -0.328 -8.491 3.380 1.00 97.31 101 SER A O 1
ATOM 765 N N . PHE A 1 102 ? 0.261 -7.254 1.615 1.00 98.12 102 PHE A N 1
ATOM 766 C CA . PHE A 1 102 ? -0.703 -6.181 1.871 1.00 98.12 102 PHE A CA 1
ATOM 767 C C . PHE A 1 102 ? -2.151 -6.678 1.828 1.00 98.12 102 PHE A C 1
ATOM 769 O O . PHE A 1 102 ? -2.935 -6.375 2.726 1.00 98.12 102 PHE A O 1
ATOM 776 N N . ALA A 1 103 ? -2.519 -7.465 0.813 1.00 98.19 103 ALA A N 1
ATOM 777 C CA . ALA A 1 103 ? -3.862 -8.027 0.715 1.00 98.19 103 ALA A CA 1
ATOM 778 C C . ALA A 1 103 ? -4.156 -9.029 1.844 1.00 98.19 103 ALA A C 1
ATOM 780 O O . ALA A 1 103 ? -5.268 -9.030 2.375 1.00 98.19 103 ALA A O 1
ATOM 781 N N . TYR A 1 104 ? -3.172 -9.849 2.222 1.00 97.12 104 TYR A N 1
ATOM 782 C CA . TYR A 1 104 ? -3.298 -10.801 3.323 1.00 97.12 104 TYR A CA 1
ATOM 783 C C . TYR A 1 104 ? -3.477 -10.093 4.670 1.00 97.12 104 TYR A C 1
ATOM 785 O O . TYR A 1 104 ? -4.418 -10.397 5.399 1.00 97.12 104 TYR A O 1
ATOM 793 N N . ALA A 1 105 ? -2.677 -9.063 4.948 1.00 97.69 105 ALA A N 1
ATOM 794 C CA . ALA A 1 105 ? -2.820 -8.251 6.152 1.00 97.69 105 ALA A CA 1
ATOM 795 C C . ALA A 1 105 ? -4.205 -7.605 6.255 1.00 97.69 105 ALA A C 1
ATOM 797 O O . ALA A 1 105 ? -4.856 -7.696 7.295 1.00 97.69 105 ALA A O 1
ATOM 798 N N . VAL A 1 106 ? -4.697 -7.000 5.166 1.00 97.94 106 VAL A N 1
ATOM 799 C CA . VAL A 1 106 ? -6.060 -6.443 5.120 1.00 97.94 106 VAL A CA 1
ATOM 800 C C . VAL A 1 106 ? -7.098 -7.523 5.427 1.00 97.94 106 VAL A C 1
ATOM 802 O O . VAL A 1 106 ? -8.005 -7.281 6.220 1.00 97.94 106 VAL A O 1
ATOM 805 N N . PHE A 1 107 ? -6.962 -8.716 4.843 1.00 97.31 107 PHE A N 1
ATOM 806 C CA . PHE A 1 107 ? -7.853 -9.843 5.117 1.00 97.31 107 PHE A CA 1
ATOM 807 C C . PHE A 1 107 ? -7.845 -10.243 6.604 1.00 97.31 107 PHE A C 1
ATOM 809 O O . PHE A 1 107 ? -8.910 -10.279 7.217 1.00 97.31 107 PHE A O 1
ATOM 816 N N . CYS A 1 108 ? -6.675 -10.470 7.203 1.00 97.06 108 CYS A N 1
ATOM 817 C CA . CYS A 1 108 ? -6.549 -10.870 8.609 1.00 97.06 108 CYS A CA 1
ATOM 818 C C . CYS A 1 108 ? -7.082 -9.811 9.584 1.00 97.06 108 CYS A C 1
ATOM 820 O O . CYS A 1 108 ? -7.709 -10.149 10.590 1.00 97.06 108 CYS A O 1
ATOM 822 N N . LEU A 1 109 ? -6.851 -8.525 9.299 1.00 97.06 109 LEU A N 1
ATOM 823 C CA . LEU A 1 109 ? -7.358 -7.429 10.128 1.00 97.06 109 LEU A CA 1
ATOM 824 C C . LEU A 1 109 ? -8.888 -7.354 10.097 1.00 97.06 109 LEU A C 1
ATOM 826 O O . LEU A 1 109 ? -9.496 -7.149 11.145 1.00 97.06 109 LEU A O 1
ATOM 830 N N . LEU A 1 110 ? -9.498 -7.565 8.925 1.00 97.00 110 LEU A N 1
ATOM 831 C CA . LEU A 1 110 ? -10.956 -7.602 8.766 1.00 97.00 110 LEU A CA 1
ATOM 832 C C . LEU A 1 110 ? -11.592 -8.852 9.394 1.00 97.00 110 LEU A C 1
ATOM 834 O O . LEU A 1 110 ? -12.704 -8.774 9.911 1.00 97.00 110 LEU A O 1
ATOM 838 N N . ASP A 1 111 ? -10.908 -9.998 9.347 1.00 95.69 111 ASP A N 1
ATOM 839 C CA . ASP A 1 111 ? -11.370 -11.258 9.951 1.00 95.69 111 ASP A CA 1
ATOM 840 C C . ASP A 1 111 ? -11.215 -11.271 11.485 1.00 95.69 111 ASP A C 1
ATOM 842 O O . ASP A 1 111 ? -11.889 -12.022 12.188 1.00 95.69 111 ASP A O 1
ATOM 846 N N . GLY A 1 112 ? -10.355 -10.404 12.028 1.00 93.31 112 GLY A N 1
ATOM 847 C CA . GLY A 1 112 ? -10.068 -10.342 13.460 1.00 93.31 112 GLY A CA 1
ATOM 848 C C . GLY A 1 112 ? -9.045 -11.383 13.923 1.00 93.31 112 GLY A C 1
ATOM 849 O O . GLY A 1 112 ? -8.986 -11.692 15.113 1.00 93.31 112 GLY A O 1
ATOM 850 N N . THR A 1 113 ? -8.214 -11.904 13.014 1.00 91.44 113 THR A N 1
ATOM 851 C CA . THR A 1 113 ? -7.159 -12.889 13.322 1.00 91.44 113 THR A CA 1
ATOM 852 C C . THR A 1 113 ? -6.037 -12.309 14.206 1.00 91.44 113 THR A C 1
ATOM 854 O O . THR A 1 113 ? -5.283 -13.057 14.824 1.00 91.44 113 THR A O 1
ATOM 857 N N . GLY A 1 114 ? -5.955 -10.978 14.317 1.00 89.00 114 GLY A N 1
ATOM 858 C CA . GLY A 1 114 ? -4.972 -10.255 15.131 1.00 89.00 114 GLY A CA 1
ATOM 859 C C . GLY A 1 114 ? -3.794 -9.707 14.318 1.00 89.00 114 GLY A C 1
ATOM 860 O O . GLY A 1 114 ? -3.507 -10.169 13.216 1.00 89.00 114 GLY A O 1
ATOM 861 N N . GLU A 1 115 ? -3.121 -8.689 14.862 1.00 92.38 115 GLU A N 1
ATOM 862 C CA . GLU A 1 115 ? -2.032 -7.979 14.171 1.00 92.38 115 GLU A CA 1
ATOM 863 C C . GLU A 1 115 ? -0.782 -8.848 13.966 1.00 92.38 115 GLU A C 1
ATOM 865 O O . GLU A 1 115 ? -0.155 -8.758 12.913 1.00 92.38 115 GLU A O 1
ATOM 870 N N . ASP A 1 116 ? -0.451 -9.722 14.923 1.00 90.62 116 ASP A N 1
ATOM 871 C CA . ASP A 1 116 ? 0.722 -10.606 14.833 1.00 90.62 116 ASP A CA 1
ATOM 872 C C . ASP A 1 116 ? 0.669 -11.499 13.585 1.00 90.62 116 ASP A C 1
ATOM 874 O O . ASP A 1 116 ? 1.677 -11.672 12.906 1.00 90.62 116 ASP A O 1
ATOM 878 N N . VAL A 1 117 ? -0.523 -12.017 13.262 1.00 93.06 117 VAL A N 1
ATOM 879 C CA . VAL A 1 117 ? -0.762 -12.832 12.062 1.00 93.06 117 VAL A CA 1
ATOM 880 C C . VAL A 1 117 ? -0.851 -11.948 10.823 1.00 93.06 117 VAL A C 1
ATOM 882 O O . VAL A 1 117 ? -0.238 -12.251 9.807 1.00 93.06 117 VAL A O 1
ATOM 885 N N . ALA A 1 118 ? -1.568 -10.820 10.903 1.00 94.62 118 ALA A N 1
ATOM 886 C CA . ALA A 1 118 ? -1.762 -9.936 9.754 1.00 94.62 118 ALA A CA 1
ATOM 887 C C . ALA A 1 118 ? -0.439 -9.468 9.130 1.00 94.62 118 ALA A C 1
ATOM 889 O O . ALA A 1 118 ? -0.365 -9.274 7.921 1.00 94.62 118 ALA A O 1
ATOM 890 N N . PHE A 1 119 ? 0.607 -9.296 9.936 1.00 94.81 119 PHE A N 1
ATOM 891 C CA . PHE A 1 119 ? 1.884 -8.767 9.472 1.00 94.81 119 PHE A CA 1
ATOM 892 C C . PHE A 1 119 ? 3.027 -9.789 9.455 1.00 94.81 119 PHE A C 1
ATOM 894 O O . PHE A 1 119 ? 4.175 -9.383 9.282 1.00 94.81 119 PHE A O 1
ATOM 901 N N . GLU A 1 120 ? 2.743 -11.086 9.600 1.00 89.69 120 GLU A N 1
ATOM 902 C CA . GLU A 1 120 ? 3.770 -12.141 9.596 1.00 89.69 120 GLU A CA 1
ATOM 903 C C . GLU A 1 120 ? 4.513 -12.236 8.250 1.00 89.69 120 GLU A C 1
ATOM 905 O O . GLU A 1 120 ? 5.735 -12.395 8.214 1.00 89.69 120 GLU A O 1
ATOM 910 N N . ASP A 1 121 ? 3.777 -12.044 7.150 1.00 83.38 121 ASP A N 1
ATOM 911 C CA . ASP A 1 121 ? 4.282 -12.110 5.772 1.00 83.38 121 ASP A CA 1
ATOM 912 C C . ASP A 1 121 ? 4.912 -10.794 5.293 1.00 83.38 121 ASP A C 1
ATOM 914 O O . ASP A 1 121 ? 5.512 -10.727 4.214 1.00 83.38 121 ASP A O 1
ATOM 918 N N . PHE A 1 122 ? 4.798 -9.727 6.086 1.00 82.00 122 PHE A N 1
ATOM 919 C CA . PHE A 1 122 ? 5.634 -8.542 5.936 1.00 82.00 122 PHE A CA 1
ATOM 920 C C . PHE A 1 122 ? 6.972 -8.832 6.621 1.00 82.00 122 PHE A C 1
ATOM 922 O O . PHE A 1 122 ? 7.218 -8.419 7.754 1.00 82.00 122 PHE A O 1
ATOM 929 N N . LEU A 1 123 ? 7.824 -9.623 5.964 1.00 56.81 123 LEU A N 1
ATOM 930 C CA . LEU A 1 123 ? 9.135 -9.955 6.518 1.00 56.81 123 LEU A CA 1
ATOM 931 C C . LEU A 1 123 ? 9.970 -8.683 6.754 1.00 56.81 123 LEU A C 1
ATOM 933 O O . LEU A 1 123 ? 10.009 -7.782 5.918 1.00 56.81 123 LEU A O 1
ATOM 937 N N . ALA A 1 124 ? 10.596 -8.677 7.936 1.00 44.84 124 ALA A N 1
ATOM 938 C CA . ALA A 1 124 ? 11.303 -7.605 8.639 1.00 44.84 124 ALA A CA 1
ATOM 939 C C . ALA A 1 124 ? 12.222 -6.695 7.787 1.00 44.84 124 ALA A C 1
ATOM 941 O O . ALA A 1 124 ? 12.737 -7.145 6.763 1.00 44.84 124 ALA A O 1
ATOM 942 N N . PRO A 1 125 ? 12.467 -5.442 8.242 1.00 42.72 125 PRO A N 1
ATOM 943 C CA . PRO A 1 125 ? 13.399 -4.507 7.603 1.00 42.72 125 PRO A CA 1
ATOM 944 C C . PRO A 1 125 ? 14.803 -5.076 7.360 1.00 42.72 125 PRO A C 1
ATOM 946 O O . PRO A 1 125 ? 15.271 -5.904 8.178 1.00 42.72 125 PRO A O 1
#

Sequence (125 aa):
MSPEEAAERIQFHAGPESEAFLGMLRPFGGVRREVLADLEGALRAAAPLLQQPQVERGLMGALLAIIHLGRAWALEPGGMLQGNHLISAEEQELLSGFLHSFAYAVFCLLDGTGEDVAFEDFLAP